Protein 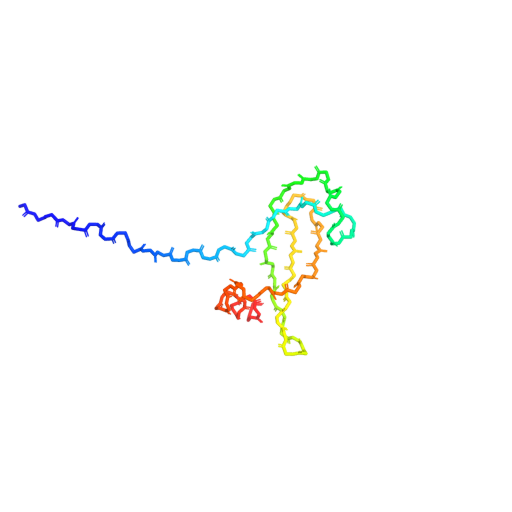AF-A0A420Z8L4-F1 (afdb_monomer_lite)

Structure (mmCIF, N/CA/C/O backbone):
data_AF-A0A420Z8L4-F1
#
_entry.id   AF-A0A420Z8L4-F1
#
loop_
_atom_site.group_PDB
_atom_site.id
_atom_site.type_symbol
_atom_site.label_atom_id
_atom_site.label_alt_id
_atom_site.label_comp_id
_atom_site.label_asym_id
_atom_site.label_entity_id
_atom_site.label_seq_id
_atom_site.pdbx_PDB_ins_code
_atom_site.Cartn_x
_atom_site.Cartn_y
_atom_site.Cartn_z
_atom_site.occupancy
_atom_site.B_iso_or_equiv
_atom_site.auth_seq_id
_atom_site.auth_comp_id
_atom_site.auth_asym_id
_atom_site.auth_atom_id
_atom_site.pdbx_PDB_model_num
ATOM 1 N N . MET A 1 1 ? -37.236 25.128 -23.015 1.00 41.06 1 MET A N 1
ATOM 2 C CA . MET A 1 1 ? -35.920 25.519 -22.461 1.00 41.06 1 MET A CA 1
ATOM 3 C C . MET A 1 1 ? -35.866 25.125 -20.990 1.00 41.06 1 MET A C 1
ATOM 5 O O . MET A 1 1 ? -36.464 25.813 -20.180 1.00 41.06 1 MET A O 1
ATOM 9 N N . ILE A 1 2 ? -35.203 24.023 -20.628 1.00 46.09 2 ILE A N 1
ATOM 10 C CA . ILE A 1 2 ? -34.918 23.707 -19.218 1.00 46.09 2 ILE A CA 1
ATOM 11 C C . ILE A 1 2 ? -33.406 23.547 -19.104 1.00 46.09 2 ILE A C 1
ATOM 13 O O . ILE A 1 2 ? -32.826 22.596 -19.628 1.00 46.09 2 ILE A O 1
ATOM 17 N N . ARG A 1 3 ? -32.767 24.539 -18.476 1.00 48.19 3 ARG A N 1
ATOM 18 C CA . ARG A 1 3 ? -31.344 24.539 -18.137 1.00 48.19 3 ARG A CA 1
ATOM 19 C C . ARG A 1 3 ? -31.117 23.435 -17.105 1.00 48.19 3 ARG A C 1
ATOM 21 O O . ARG A 1 3 ? -31.403 23.620 -15.926 1.00 48.19 3 ARG A O 1
ATOM 28 N N . ARG A 1 4 ? -30.647 22.267 -17.548 1.00 49.81 4 ARG A N 1
ATOM 29 C CA . ARG A 1 4 ? -30.143 21.232 -16.640 1.00 49.81 4 ARG A CA 1
ATOM 30 C C . ARG A 1 4 ? -28.870 21.779 -16.001 1.00 49.81 4 ARG A C 1
ATOM 32 O O . ARG A 1 4 ? -27.809 21.760 -16.614 1.00 49.81 4 ARG A O 1
ATOM 39 N N . ASN A 1 5 ? -29.017 22.319 -14.792 1.00 44.16 5 ASN A N 1
ATOM 40 C CA . ASN A 1 5 ? -27.916 22.639 -13.896 1.00 44.16 5 ASN A CA 1
ATOM 41 C C . ASN A 1 5 ? -27.092 21.367 -13.696 1.00 44.16 5 ASN A C 1
ATOM 43 O O . ASN A 1 5 ? -27.469 20.477 -12.934 1.00 44.16 5 ASN A O 1
ATOM 47 N N . PHE A 1 6 ? -25.982 21.278 -14.423 1.00 50.00 6 PHE A N 1
ATOM 48 C CA . PHE A 1 6 ? -24.968 20.253 -14.256 1.00 50.00 6 PHE A CA 1
ATOM 49 C C . PHE A 1 6 ? -24.202 20.593 -12.975 1.00 50.00 6 PHE A C 1
ATOM 51 O O . PHE A 1 6 ? -23.086 21.106 -13.002 1.00 50.00 6 PHE A O 1
ATOM 58 N N . VAL A 1 7 ? -24.841 20.376 -11.824 1.00 50.94 7 VAL A N 1
ATOM 59 C CA . VAL A 1 7 ? -24.126 20.307 -10.554 1.00 50.94 7 VAL A CA 1
ATOM 60 C C . VAL A 1 7 ? -23.253 19.068 -10.692 1.00 50.94 7 VAL A C 1
ATOM 62 O O . VAL A 1 7 ? -23.726 17.953 -10.482 1.00 50.94 7 VAL A O 1
ATOM 65 N N . ARG A 1 8 ? -22.006 19.246 -11.152 1.00 50.66 8 ARG A N 1
ATOM 66 C CA . ARG A 1 8 ? -20.966 18.223 -11.047 1.00 50.66 8 ARG A CA 1
ATOM 67 C C . ARG A 1 8 ? -20.943 17.844 -9.574 1.00 50.66 8 ARG A C 1
ATOM 69 O O . ARG A 1 8 ? -20.421 18.604 -8.759 1.00 50.66 8 ARG A O 1
ATOM 76 N N . LYS A 1 9 ? -21.576 16.721 -9.217 1.00 45.78 9 LYS A N 1
ATOM 77 C CA . LYS A 1 9 ? -21.336 16.102 -7.922 1.00 45.78 9 LYS A CA 1
ATOM 78 C C . LYS A 1 9 ? -19.822 15.973 -7.845 1.00 45.78 9 LYS A C 1
ATOM 80 O O . LYS A 1 9 ? -19.205 15.389 -8.731 1.00 45.78 9 LYS A O 1
ATOM 85 N N . LYS A 1 10 ? -19.237 16.620 -6.845 1.00 44.59 10 LYS A N 1
ATOM 86 C CA . LYS A 1 10 ? -17.888 16.335 -6.383 1.00 44.59 10 LYS A CA 1
ATOM 87 C C . LYS A 1 10 ? -17.954 14.879 -5.921 1.00 44.59 10 LYS A C 1
ATOM 89 O O . LYS A 1 10 ? -18.333 14.598 -4.793 1.00 44.59 10 LYS A O 1
ATOM 94 N N . GLU A 1 11 ? -17.795 13.944 -6.845 1.00 48.09 11 GLU A N 1
ATOM 95 C CA . GLU A 1 11 ? -17.468 12.582 -6.474 1.00 48.09 11 GLU A CA 1
ATOM 96 C C . GLU A 1 11 ? -16.043 12.695 -5.955 1.00 48.09 11 GLU A C 1
ATOM 98 O O . GLU A 1 11 ? -15.113 12.945 -6.723 1.00 48.09 11 GLU A O 1
ATOM 103 N N . ASP A 1 12 ? -15.904 12.671 -4.631 1.00 46.91 12 ASP A N 1
ATOM 104 C CA . ASP A 1 12 ? -14.628 12.543 -3.944 1.00 46.91 12 ASP A CA 1
ATOM 105 C C . ASP A 1 12 ? -14.023 11.197 -4.369 1.00 46.91 12 ASP A C 1
ATOM 107 O O . ASP A 1 12 ? -14.175 10.178 -3.701 1.00 46.91 12 ASP A O 1
ATOM 111 N N . PHE A 1 13 ? -13.413 11.165 -5.555 1.00 48.19 13 PHE A N 1
ATOM 112 C CA . PHE A 1 13 ? -12.658 10.031 -6.066 1.00 48.19 13 PHE A CA 1
ATOM 113 C C . PHE A 1 13 ? -11.375 9.969 -5.240 1.00 48.19 13 PHE A C 1
ATOM 115 O O . PHE A 1 13 ? -10.335 10.510 -5.621 1.00 48.19 13 PHE A O 1
ATOM 122 N N . VAL A 1 14 ? -11.464 9.394 -4.041 1.00 61.59 14 VAL A N 1
ATOM 123 C CA . VAL A 1 14 ? -10.292 9.229 -3.189 1.00 61.59 14 VAL A CA 1
ATOM 124 C C . VAL A 1 14 ? -9.514 8.033 -3.713 1.00 61.59 14 VAL A C 1
ATOM 126 O O . VAL A 1 14 ? -9.825 6.874 -3.453 1.00 61.59 14 VAL A O 1
ATOM 129 N N . CYS A 1 15 ? -8.535 8.339 -4.555 1.00 73.38 15 CYS A N 1
ATOM 130 C CA . CYS A 1 15 ? -7.694 7.349 -5.193 1.00 73.38 15 CYS A CA 1
ATOM 131 C C . CYS A 1 15 ? -6.623 6.881 -4.200 1.00 73.38 15 CYS A C 1
ATOM 133 O O . CYS A 1 15 ? -5.771 7.667 -3.798 1.00 73.38 15 CYS A O 1
ATOM 135 N N . LEU A 1 16 ? -6.657 5.601 -3.818 1.00 84.12 16 LEU A N 1
ATOM 136 C CA . LEU A 1 16 ? -5.586 4.969 -3.038 1.00 84.12 16 LEU A CA 1
ATOM 137 C C . LEU A 1 16 ? -4.378 4.585 -3.908 1.00 84.12 16 LEU A C 1
ATOM 139 O O . LEU A 1 16 ? -3.401 4.072 -3.385 1.00 84.12 16 LEU A O 1
ATOM 143 N N . TRP A 1 17 ? -4.423 4.787 -5.227 1.00 86.75 17 TRP A N 1
ATOM 144 C CA . TRP A 1 17 ? -3.314 4.400 -6.096 1.00 86.75 17 TRP A CA 1
ATOM 145 C C . TRP A 1 17 ? -2.069 5.238 -5.825 1.00 86.75 17 TRP A C 1
ATOM 147 O O . TRP A 1 17 ? -2.126 6.461 -5.702 1.00 86.75 17 TRP A O 1
ATOM 157 N N . GLY A 1 18 ? -0.933 4.553 -5.776 1.00 84.50 18 GLY A N 1
ATOM 158 C CA . GLY A 1 18 ? 0.378 5.162 -5.630 1.00 84.50 18 GLY A CA 1
ATOM 159 C C . GLY A 1 18 ? 1.177 5.147 -6.929 1.00 84.50 18 GLY A C 1
ATOM 160 O O . GLY A 1 18 ? 0.739 4.652 -7.971 1.00 84.50 18 GLY A O 1
ATOM 161 N N . ARG A 1 19 ? 2.410 5.640 -6.831 1.00 85.69 19 ARG A N 1
ATOM 162 C CA . ARG A 1 19 ? 3.446 5.481 -7.851 1.00 85.69 19 ARG A CA 1
ATOM 163 C C . ARG A 1 19 ? 4.591 4.663 -7.270 1.00 85.69 19 ARG A C 1
ATOM 165 O O . ARG A 1 19 ? 5.004 4.908 -6.139 1.00 85.69 19 ARG A O 1
ATOM 172 N N . HIS A 1 20 ? 5.112 3.721 -8.042 1.00 85.69 20 HIS A N 1
ATOM 173 C CA . HIS A 1 20 ? 6.247 2.902 -7.652 1.00 85.69 20 HIS A CA 1
ATOM 174 C C . HIS A 1 20 ? 7.542 3.704 -7.770 1.00 85.69 20 HIS A C 1
ATOM 176 O O . HIS A 1 20 ? 8.175 3.733 -8.820 1.00 85.69 20 HIS A O 1
ATOM 182 N N . ILE A 1 21 ? 7.886 4.396 -6.689 1.00 82.94 21 ILE A N 1
ATOM 183 C CA . ILE A 1 21 ? 9.131 5.162 -6.569 1.00 82.94 21 ILE A CA 1
ATOM 184 C C . ILE A 1 21 ? 10.171 4.450 -5.700 1.00 82.94 21 ILE A C 1
ATOM 186 O O . ILE A 1 21 ? 11.348 4.762 -5.814 1.00 82.94 21 ILE A O 1
ATOM 190 N N . ASP A 1 22 ? 9.754 3.495 -4.868 1.00 80.19 22 ASP A N 1
ATOM 191 C CA . ASP A 1 22 ? 10.623 2.769 -3.938 1.00 80.19 22 ASP A CA 1
ATOM 192 C C . ASP A 1 22 ? 11.199 1.504 -4.581 1.00 80.19 22 ASP A C 1
ATOM 194 O O . ASP A 1 22 ? 10.447 0.682 -5.093 1.00 80.19 22 ASP A O 1
ATOM 198 N N . GLY A 1 23 ? 12.520 1.361 -4.565 1.00 79.69 23 GLY A N 1
ATOM 199 C CA . GLY A 1 23 ? 13.291 0.255 -5.110 1.00 79.69 23 GLY A CA 1
ATOM 200 C C . GLY A 1 23 ? 13.079 -1.023 -4.310 1.00 79.69 23 GLY A C 1
ATOM 201 O O . GLY A 1 23 ? 12.126 -1.755 -4.558 1.00 79.69 23 GLY A O 1
ATOM 202 N N . ASP A 1 24 ? 13.980 -1.357 -3.393 1.00 79.62 24 ASP A N 1
ATOM 203 C CA . ASP A 1 24 ? 13.901 -2.592 -2.593 1.00 79.62 24 ASP A CA 1
ATOM 204 C C . ASP A 1 24 ? 13.348 -2.350 -1.189 1.00 79.62 24 ASP A C 1
ATOM 206 O O . ASP A 1 24 ? 12.773 -3.257 -0.579 1.00 79.62 24 ASP A O 1
ATOM 210 N N . ILE A 1 25 ? 13.480 -1.123 -0.683 1.00 77.00 25 ILE A N 1
ATOM 211 C CA . ILE A 1 25 ? 13.065 -0.749 0.666 1.00 77.00 25 ILE A CA 1
ATOM 212 C C . ILE A 1 25 ? 12.060 0.402 0.572 1.00 77.00 25 ILE A C 1
ATOM 214 O O . ILE A 1 25 ? 12.347 1.408 -0.074 1.00 77.00 25 ILE A O 1
ATOM 218 N N . PRO A 1 26 ? 10.905 0.326 1.260 1.00 76.25 26 PRO A N 1
ATOM 219 C CA . PRO A 1 26 ? 9.980 1.453 1.331 1.00 76.25 26 PRO A CA 1
ATOM 220 C C . PRO A 1 26 ? 10.689 2.738 1.785 1.00 76.25 26 PRO A C 1
ATOM 222 O O . PRO A 1 26 ? 11.249 2.785 2.883 1.00 76.25 26 PRO A O 1
ATOM 225 N N . GLY A 1 27 ? 10.634 3.788 0.967 1.00 77.50 27 GLY A N 1
ATOM 226 C CA . GLY A 1 27 ? 11.243 5.089 1.229 1.00 77.50 27 GLY A CA 1
ATOM 227 C C . GLY A 1 27 ? 12.655 5.301 0.674 1.00 77.50 27 GLY A C 1
ATOM 228 O O . GLY A 1 27 ? 13.170 6.407 0.843 1.00 77.50 27 GLY A O 1
ATOM 229 N N . ASP A 1 28 ? 13.280 4.315 0.020 1.00 80.75 28 ASP A N 1
ATOM 230 C CA . ASP A 1 28 ? 14.603 4.484 -0.607 1.00 80.75 28 ASP A CA 1
ATOM 231 C C . ASP A 1 28 ? 14.565 5.392 -1.855 1.00 80.75 28 ASP A C 1
ATOM 233 O O . ASP A 1 28 ? 15.565 6.026 -2.187 1.00 80.75 28 ASP A O 1
ATOM 237 N N . ARG A 1 29 ? 13.396 5.521 -2.497 1.00 79.56 29 ARG A N 1
ATOM 238 C CA . ARG A 1 29 ? 13.174 6.248 -3.756 1.00 79.56 29 ARG A CA 1
ATOM 239 C C . ARG A 1 29 ? 14.097 5.820 -4.907 1.00 79.56 29 ARG A C 1
ATOM 241 O O . ARG A 1 29 ? 14.466 6.654 -5.734 1.00 79.56 29 ARG A O 1
ATOM 248 N N . LEU A 1 30 ? 14.469 4.541 -4.952 1.00 85.31 30 LEU A N 1
ATOM 249 C CA . LEU A 1 30 ? 15.383 3.975 -5.954 1.00 85.31 30 LEU A CA 1
ATOM 250 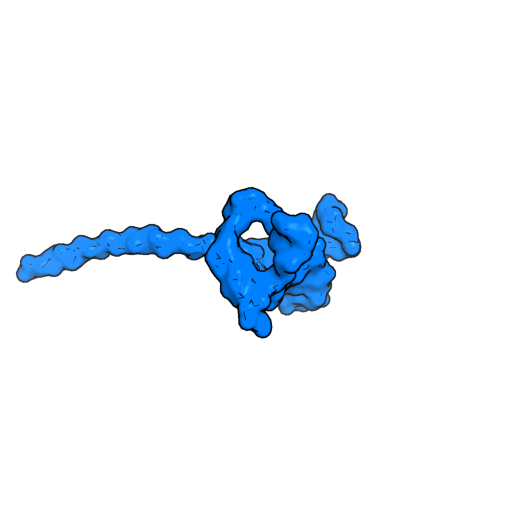C C . LEU A 1 30 ? 14.679 3.117 -7.022 1.00 85.31 30 LEU A C 1
ATOM 252 O O . LEU A 1 30 ? 15.335 2.333 -7.700 1.00 85.31 30 LEU A O 1
ATOM 256 N N . ALA A 1 31 ? 13.353 3.205 -7.183 1.00 81.00 31 ALA A N 1
ATOM 257 C CA . ALA A 1 31 ? 12.675 2.432 -8.225 1.00 81.00 31 ALA A CA 1
ATOM 258 C C . ALA A 1 31 ? 12.956 2.989 -9.624 1.00 81.00 31 ALA A C 1
ATOM 260 O O . ALA A 1 31 ? 12.549 4.104 -9.947 1.00 81.00 31 ALA A O 1
ATOM 261 N N . ASP A 1 32 ? 13.489 2.138 -10.499 1.00 79.62 32 ASP A N 1
ATOM 262 C CA . ASP A 1 32 ? 13.635 2.440 -11.930 1.00 79.62 32 ASP A CA 1
ATOM 263 C C . ASP A 1 32 ? 12.308 2.354 -12.708 1.00 79.62 32 ASP A C 1
ATOM 265 O O . ASP A 1 32 ? 12.191 2.853 -13.823 1.00 79.62 32 ASP A O 1
ATOM 269 N N . CYS A 1 33 ? 11.294 1.700 -12.133 1.00 83.31 33 CYS A N 1
ATOM 270 C CA . CYS A 1 33 ? 10.024 1.416 -12.800 1.00 83.31 33 CYS A CA 1
ATOM 271 C C . CYS A 1 33 ? 9.128 2.660 -12.910 1.00 83.31 33 CYS A C 1
ATOM 273 O O . CYS A 1 33 ? 8.634 2.980 -13.986 1.00 83.31 33 CYS A O 1
ATOM 275 N N . GLY A 1 34 ? 8.874 3.371 -11.804 1.00 82.81 34 GLY A N 1
ATOM 276 C CA . GLY A 1 34 ? 8.000 4.549 -11.819 1.00 82.81 34 GLY A CA 1
ATOM 277 C C . GLY A 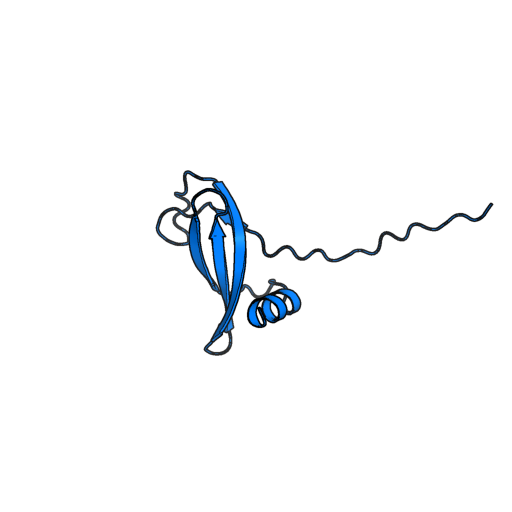1 34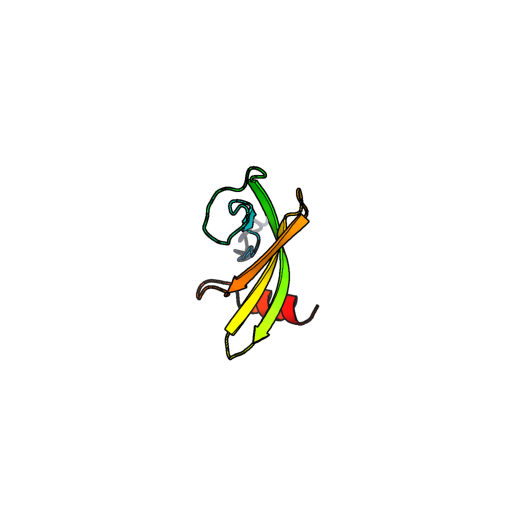 ? 6.522 4.264 -12.129 1.00 82.81 34 GLY A C 1
ATOM 278 O O . GLY A 1 34 ? 5.752 5.225 -12.223 1.00 82.81 34 GLY A O 1
ATOM 279 N N . GLY A 1 35 ? 6.134 2.996 -12.293 1.00 87.06 35 GLY A N 1
ATOM 280 C CA . GLY A 1 35 ? 4.804 2.570 -12.723 1.00 87.06 35 GLY A CA 1
ATOM 281 C C . GLY A 1 35 ? 3.708 2.772 -11.677 1.00 87.06 35 GLY A C 1
ATOM 282 O O . GLY A 1 35 ? 3.965 3.086 -10.510 1.00 87.06 35 GLY A O 1
ATOM 283 N N . ALA A 1 36 ? 2.456 2.579 -12.087 1.00 87.69 36 ALA A N 1
ATOM 284 C CA . ALA A 1 36 ? 1.311 2.712 -11.191 1.00 87.69 36 ALA A CA 1
ATOM 285 C C . ALA A 1 36 ? 1.300 1.605 -10.121 1.00 87.69 36 ALA A C 1
ATOM 287 O O . ALA A 1 36 ? 1.637 0.446 -10.383 1.00 87.69 36 ALA A O 1
ATOM 288 N N . MET A 1 37 ? 0.927 1.970 -8.898 1.00 90.38 37 MET A N 1
ATOM 289 C CA . MET A 1 37 ? 0.919 1.071 -7.752 1.00 90.38 37 MET A CA 1
ATOM 290 C C . MET A 1 37 ? -0.515 0.882 -7.255 1.00 90.38 37 MET A C 1
ATOM 292 O O . MET A 1 37 ? -1.113 1.782 -6.665 1.00 90.38 37 MET A O 1
ATOM 296 N N . GLU A 1 38 ? -1.061 -0.300 -7.525 1.00 91.31 38 GLU A N 1
ATOM 297 C CA . GLU A 1 38 ? -2.447 -0.659 -7.253 1.00 91.31 38 GLU A CA 1
ATOM 298 C C . GLU A 1 38 ? -2.620 -1.127 -5.797 1.00 91.31 38 GLU A C 1
ATOM 300 O O . GLU A 1 38 ? -1.840 -1.961 -5.322 1.00 91.31 38 GLU A O 1
ATOM 305 N N . PRO A 1 39 ? -3.637 -0.631 -5.073 1.00 92.12 39 PRO A N 1
ATOM 306 C CA . PRO A 1 39 ? -4.007 -1.142 -3.760 1.00 92.12 39 PRO A CA 1
ATOM 307 C C . PRO A 1 39 ? -4.786 -2.457 -3.912 1.00 92.12 39 PRO A C 1
ATOM 309 O O . PRO A 1 39 ? -5.986 -2.460 -4.175 1.00 92.12 39 PRO A O 1
ATOM 312 N N . ILE A 1 40 ? -4.111 -3.586 -3.719 1.0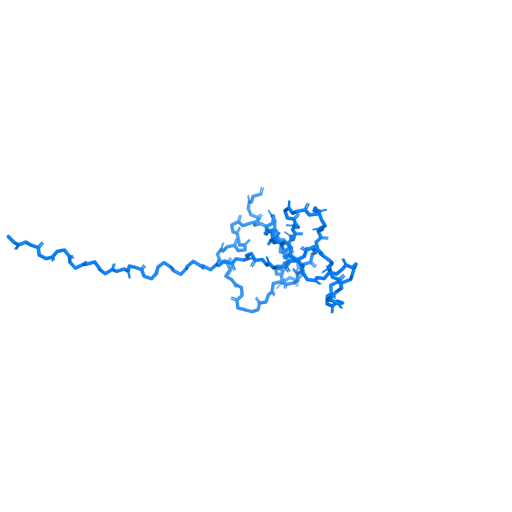0 92.69 40 ILE A N 1
ATOM 313 C CA . ILE A 1 40 ? -4.696 -4.920 -3.922 1.00 92.69 40 ILE A CA 1
ATOM 314 C C . ILE A 1 40 ? -5.582 -5.329 -2.745 1.00 92.69 40 ILE A C 1
ATOM 316 O O . ILE A 1 40 ? -6.642 -5.922 -2.929 1.00 92.69 40 ILE A O 1
ATOM 320 N N . LYS A 1 41 ? -5.134 -5.051 -1.518 1.00 92.94 41 LYS A N 1
ATOM 321 C CA . LYS A 1 41 ? -5.827 -5.479 -0.299 1.00 92.94 41 LYS A CA 1
ATOM 322 C C . LYS A 1 41 ? -5.536 -4.542 0.855 1.00 92.94 41 LYS A C 1
ATOM 324 O O . LYS A 1 41 ? -4.434 -4.012 0.960 1.00 92.94 41 LYS A O 1
ATOM 329 N N . ALA A 1 42 ? -6.488 -4.397 1.768 1.00 93.44 42 ALA A N 1
ATOM 330 C CA . ALA A 1 42 ? -6.244 -3.777 3.061 1.00 93.44 42 ALA A CA 1
ATOM 331 C C . ALA A 1 42 ? -6.389 -4.811 4.183 1.00 93.44 42 ALA A C 1
ATOM 333 O O . ALA A 1 42 ? -7.225 -5.707 4.127 1.00 93.44 42 ALA A O 1
ATOM 334 N N . VAL A 1 43 ? -5.571 -4.690 5.221 1.00 93.25 43 VAL A N 1
ATOM 335 C CA . VAL A 1 43 ? -5.649 -5.509 6.431 1.00 93.25 43 VAL A CA 1
ATOM 336 C C . VAL A 1 43 ? -5.726 -4.596 7.643 1.00 93.25 43 VAL A C 1
ATOM 338 O O . VAL A 1 43 ? -5.034 -3.579 7.713 1.00 93.25 43 VAL A O 1
ATOM 341 N N . TYR A 1 44 ? -6.592 -4.934 8.593 1.00 92.00 44 TYR A N 1
ATOM 342 C CA . TYR A 1 44 ? -6.700 -4.212 9.854 1.00 92.00 44 TYR A CA 1
ATOM 343 C C . TYR A 1 44 ? -6.044 -5.032 10.960 1.00 92.00 44 TYR A C 1
ATOM 345 O O . TYR A 1 44 ? -6.560 -6.069 11.364 1.00 92.00 44 TYR A O 1
ATOM 353 N N . GLU A 1 45 ? -4.898 -4.565 11.450 1.00 88.69 45 GLU A N 1
ATOM 354 C CA . GLU A 1 45 ? -4.109 -5.264 12.461 1.00 88.69 45 GLU A CA 1
ATOM 355 C C . GLU A 1 45 ? -3.606 -4.276 13.513 1.00 88.69 45 GLU A C 1
ATOM 357 O O . GLU A 1 45 ? -3.179 -3.165 13.194 1.00 88.69 45 GLU A O 1
ATOM 362 N N . LYS A 1 46 ? -3.617 -4.681 14.789 1.00 87.25 46 LYS A N 1
ATOM 363 C CA . LYS A 1 46 ? -3.092 -3.871 15.909 1.00 87.25 46 LYS A CA 1
ATOM 364 C C . LYS A 1 46 ? -3.661 -2.438 15.944 1.00 87.25 46 LYS A C 1
ATOM 366 O O . LYS A 1 46 ? -2.945 -1.480 16.232 1.00 87.25 46 LYS A O 1
ATOM 371 N N . GLY A 1 47 ? -4.945 -2.290 15.611 1.00 87.94 47 GLY A N 1
ATOM 372 C CA . GLY A 1 47 ? -5.649 -1.004 15.630 1.00 87.94 47 GLY A CA 1
ATOM 373 C C . GLY A 1 47 ? -5.327 -0.065 14.462 1.00 87.94 47 GLY A C 1
ATOM 374 O O . GLY A 1 47 ? -5.604 1.130 14.553 1.00 87.94 47 GLY A O 1
ATOM 375 N N . ARG A 1 48 ? -4.688 -0.553 13.388 1.00 89.81 48 ARG A N 1
ATOM 376 C CA . ARG A 1 48 ? -4.307 0.261 12.225 1.00 89.81 48 ARG A CA 1
ATOM 377 C C . ARG A 1 48 ? -4.569 -0.490 10.924 1.00 89.81 48 ARG A C 1
ATOM 379 O O . ARG A 1 48 ? -4.388 -1.702 10.855 1.00 89.81 48 ARG A O 1
ATOM 386 N N . PHE A 1 49 ? -4.948 0.246 9.882 1.00 91.81 49 PHE A N 1
ATOM 387 C CA . PHE A 1 49 ? -5.001 -0.300 8.529 1.00 91.81 49 PHE A CA 1
ATOM 388 C C . PHE A 1 49 ? -3.600 -0.354 7.919 1.00 91.81 49 PHE A C 1
ATOM 390 O O . PHE A 1 49 ? -2.779 0.551 8.102 1.00 91.81 49 PHE A O 1
ATOM 397 N N . ARG A 1 50 ? -3.338 -1.421 7.175 1.00 93.19 50 ARG A N 1
ATOM 398 C CA . ARG A 1 50 ? -2.203 -1.553 6.268 1.00 93.19 50 ARG A CA 1
ATOM 399 C C . ARG A 1 50 ? -2.729 -1.921 4.894 1.00 93.19 50 ARG A C 1
ATOM 401 O O . ARG A 1 50 ? -3.690 -2.675 4.794 1.00 93.19 50 ARG A O 1
ATOM 408 N N . ILE A 1 51 ? -2.102 -1.393 3.860 1.00 92.38 51 ILE A N 1
ATOM 409 C CA . ILE A 1 51 ? -2.501 -1.574 2.472 1.00 92.38 51 ILE A CA 1
ATOM 410 C C . ILE A 1 51 ? -1.383 -2.345 1.790 1.00 92.38 51 ILE A C 1
ATOM 412 O O . ILE A 1 51 ? -0.217 -1.952 1.865 1.00 92.38 51 ILE A O 1
ATOM 416 N N . PHE A 1 52 ? -1.737 -3.466 1.177 1.00 93.00 52 PHE A N 1
ATOM 417 C CA . PHE A 1 52 ? -0.858 -4.190 0.285 1.00 93.00 52 PHE A CA 1
ATOM 418 C C . PHE A 1 52 ? -0.976 -3.579 -1.104 1.00 93.00 52 PHE A C 1
ATOM 420 O O . PHE A 1 52 ? -2.024 -3.644 -1.750 1.00 93.00 52 PHE A O 1
ATOM 427 N N . TYR A 1 53 ? 0.120 -2.980 -1.529 1.00 91.75 53 TYR A N 1
ATOM 428 C CA . TYR A 1 53 ? 0.278 -2.370 -2.826 1.00 91.75 53 TYR A CA 1
ATOM 429 C C . TYR A 1 53 ? 1.043 -3.296 -3.756 1.00 91.75 53 TYR A C 1
ATOM 431 O O . TYR A 1 53 ? 1.983 -3.954 -3.314 1.00 91.75 53 TYR A O 1
ATOM 439 N N . LYS A 1 54 ? 0.687 -3.309 -5.041 1.00 91.81 54 LYS A N 1
ATOM 440 C CA . LYS A 1 54 ? 1.429 -4.023 -6.081 1.00 91.81 54 LYS A CA 1
ATOM 441 C C . LYS A 1 54 ? 1.620 -3.124 -7.295 1.00 91.81 54 LYS A C 1
ATOM 443 O O . LYS A 1 54 ? 0.669 -2.530 -7.792 1.00 91.81 54 LYS A O 1
ATOM 448 N N . CYS A 1 55 ? 2.852 -3.013 -7.774 1.00 92.38 55 CYS A N 1
ATOM 449 C CA . CYS A 1 55 ? 3.126 -2.326 -9.025 1.00 92.38 55 CYS A CA 1
ATOM 450 C C . CYS A 1 55 ? 2.549 -3.136 -10.191 1.00 92.38 55 CYS A C 1
ATOM 452 O O . CYS A 1 55 ? 2.840 -4.327 -10.318 1.00 92.38 55 CYS A O 1
ATOM 454 N N . VAL A 1 56 ? 1.759 -2.490 -11.047 1.00 90.06 56 VAL A N 1
ATOM 455 C CA . VAL A 1 56 ? 1.149 -3.152 -12.211 1.00 90.06 56 VAL A CA 1
ATOM 456 C C . VAL A 1 56 ? 2.160 -3.431 -13.326 1.00 90.06 56 VAL A C 1
ATOM 458 O O . VAL A 1 56 ? 1.917 -4.294 -14.159 1.00 90.06 56 VAL A O 1
ATOM 461 N N . GLU A 1 57 ? 3.303 -2.740 -13.323 1.00 87.62 57 GLU A N 1
ATOM 462 C CA . GLU A 1 57 ? 4.333 -2.882 -14.358 1.00 87.62 57 GLU A CA 1
ATOM 463 C C . GLU A 1 57 ? 5.405 -3.912 -13.989 1.00 87.62 57 GLU A C 1
ATOM 465 O O . GLU A 1 57 ? 5.658 -4.836 -14.755 1.00 87.62 57 GLU A O 1
ATOM 470 N N . CYS A 1 58 ? 6.022 -3.802 -12.806 1.00 88.88 58 CYS A N 1
ATOM 471 C CA . CYS A 1 58 ? 7.089 -4.727 -12.395 1.00 88.88 58 CYS A CA 1
ATOM 472 C C . CYS A 1 58 ? 6.644 -5.799 -11.388 1.00 88.88 58 CYS A C 1
ATOM 474 O O . CYS A 1 58 ? 7.433 -6.665 -11.018 1.00 88.88 58 CYS A O 1
ATOM 476 N N . GLY A 1 59 ? 5.407 -5.734 -10.887 1.00 88.38 59 GLY A N 1
ATOM 477 C CA . GLY A 1 59 ? 4.860 -6.722 -9.955 1.00 88.38 59 GLY A CA 1
ATOM 478 C C . GLY A 1 59 ? 5.363 -6.632 -8.511 1.00 88.38 59 GLY A C 1
ATOM 479 O O . GLY A 1 59 ? 4.862 -7.383 -7.671 1.00 88.38 59 GLY A O 1
ATOM 480 N N . LYS A 1 60 ? 6.307 -5.732 -8.196 1.00 88.62 60 LYS A N 1
ATOM 481 C CA . LYS A 1 60 ? 6.833 -5.549 -6.834 1.00 88.62 60 LYS A CA 1
ATOM 482 C C . LYS A 1 60 ? 5.724 -5.086 -5.887 1.00 88.62 60 LYS A C 1
ATOM 484 O O . LYS A 1 60 ? 4.890 -4.261 -6.265 1.00 88.62 60 LYS A O 1
ATOM 489 N N . GLY A 1 61 ? 5.700 -5.641 -4.675 1.00 90.25 61 GLY A N 1
ATOM 490 C CA . GLY A 1 61 ? 4.637 -5.391 -3.710 1.00 90.25 61 GLY A CA 1
ATOM 491 C C . GLY A 1 61 ? 5.141 -5.008 -2.327 1.00 90.25 61 GLY A C 1
ATOM 492 O O . GLY A 1 61 ? 6.125 -5.560 -1.841 1.00 90.25 61 GLY A O 1
ATOM 493 N N . PHE A 1 62 ? 4.431 -4.081 -1.687 1.00 89.00 62 PHE A N 1
ATOM 494 C CA . PHE A 1 62 ? 4.790 -3.529 -0.385 1.00 89.00 62 PHE A CA 1
ATOM 495 C C . PHE A 1 62 ? 3.580 -3.440 0.535 1.00 89.00 62 PHE A C 1
ATOM 497 O O . PHE A 1 62 ? 2.468 -3.132 0.108 1.00 89.00 62 PHE A O 1
ATOM 504 N N . LEU A 1 63 ? 3.814 -3.665 1.828 1.00 90.69 63 LEU A N 1
ATOM 505 C CA . LEU A 1 63 ? 2.814 -3.458 2.866 1.00 90.69 63 LEU A CA 1
ATOM 506 C C . LEU A 1 63 ? 3.056 -2.110 3.547 1.00 90.69 63 LEU A C 1
ATOM 508 O O . LEU A 1 63 ? 3.988 -1.954 4.338 1.00 90.69 63 LEU A O 1
ATOM 512 N N . VAL A 1 64 ? 2.191 -1.142 3.264 1.00 88.75 64 VAL A N 1
ATOM 513 C CA . VAL A 1 64 ? 2.323 0.236 3.750 1.00 88.75 64 VAL A CA 1
ATOM 514 C C . VAL A 1 64 ? 1.265 0.512 4.814 1.00 88.75 64 VAL A C 1
ATOM 516 O O . VAL A 1 64 ? 0.138 0.027 4.738 1.00 88.75 64 VAL A O 1
ATOM 519 N N . LYS A 1 65 ? 1.615 1.274 5.854 1.00 90.56 65 LYS A N 1
ATOM 520 C CA . LYS A 1 65 ? 0.638 1.713 6.864 1.00 90.56 65 LYS A CA 1
ATOM 521 C C . LYS A 1 65 ? -0.277 2.763 6.241 1.00 90.56 65 LYS A C 1
ATOM 523 O O . LYS A 1 65 ? 0.234 3.720 5.670 1.00 90.56 65 LYS A O 1
ATOM 528 N N . ALA A 1 66 ? -1.587 2.620 6.424 1.00 89.44 66 ALA A N 1
ATOM 529 C CA . ALA A 1 66 ? -2.520 3.654 6.006 1.00 89.44 66 ALA A CA 1
ATOM 530 C C . ALA A 1 66 ? -2.238 4.961 6.771 1.00 89.44 66 ALA A C 1
ATOM 532 O O . ALA A 1 66 ? -2.071 4.962 7.999 1.00 89.44 66 ALA A O 1
ATOM 533 N N . GLY A 1 67 ? -2.155 6.064 6.038 1.00 85.06 67 GLY A N 1
ATOM 534 C CA . GLY A 1 67 ? -2.078 7.416 6.557 1.00 85.06 67 GLY A CA 1
ATOM 535 C C . GLY A 1 67 ? -3.400 7.865 7.180 1.00 85.06 67 GLY A C 1
ATOM 536 O O . GLY A 1 67 ? -4.463 7.287 6.969 1.00 85.06 67 GLY A O 1
ATOM 537 N N . LYS A 1 68 ? -3.347 8.948 7.963 1.00 80.69 68 LYS A N 1
ATOM 538 C CA . LYS A 1 68 ? -4.553 9.534 8.581 1.00 80.69 68 LYS A CA 1
ATOM 539 C C . LYS A 1 68 ? -5.525 10.123 7.551 1.00 80.69 68 LYS A C 1
ATOM 541 O O . LYS A 1 68 ? -6.704 10.250 7.862 1.00 80.69 68 LYS A O 1
ATOM 546 N N . SER A 1 69 ? -5.012 10.489 6.378 1.00 81.62 69 SER A N 1
ATOM 547 C CA . SER A 1 69 ? -5.773 11.088 5.279 1.00 81.62 69 SER A CA 1
ATOM 548 C C . SER A 1 69 ? -6.288 10.063 4.266 1.00 81.62 69 SER A C 1
ATOM 550 O O . SER A 1 69 ? -6.989 10.458 3.340 1.00 81.62 69 SER A O 1
ATOM 552 N N . ASP A 1 70 ? -5.952 8.776 4.420 1.00 83.75 70 ASP A N 1
ATOM 553 C CA . ASP A 1 70 ? -6.463 7.732 3.531 1.00 83.75 70 ASP A CA 1
ATOM 554 C C . ASP A 1 70 ? -7.964 7.528 3.757 1.00 83.75 70 ASP A C 1
ATOM 556 O O . ASP A 1 70 ? -8.451 7.537 4.897 1.00 83.75 70 ASP A O 1
ATOM 560 N N . ASP A 1 71 ? -8.709 7.313 2.672 1.00 86.12 71 ASP A N 1
ATOM 561 C CA . ASP A 1 71 ? -10.151 7.107 2.761 1.00 86.12 71 ASP A CA 1
ATOM 562 C C . ASP A 1 71 ? -10.470 5.780 3.454 1.00 86.12 71 ASP A C 1
ATOM 564 O O . ASP A 1 71 ? -10.246 4.683 2.936 1.00 86.12 71 ASP A O 1
ATOM 568 N N . ARG A 1 72 ? -11.058 5.878 4.647 1.00 85.25 72 ARG A N 1
ATOM 569 C CA . ARG A 1 72 ? -11.426 4.700 5.435 1.00 85.25 72 ARG A CA 1
ATOM 570 C C . ARG A 1 72 ? -12.480 3.818 4.772 1.00 85.25 72 ARG A C 1
ATOM 572 O O . ARG A 1 72 ? -12.482 2.620 5.040 1.00 85.25 72 ARG A O 1
ATOM 579 N N . LYS A 1 73 ? -13.381 4.364 3.955 1.00 87.25 73 LYS A N 1
ATOM 580 C CA . LYS A 1 73 ? -14.390 3.571 3.236 1.00 87.25 73 LYS A CA 1
ATOM 581 C C . LYS A 1 73 ? -13.716 2.670 2.209 1.00 87.25 73 LYS A C 1
ATOM 583 O O . LYS A 1 73 ? -14.030 1.482 2.155 1.00 87.25 73 LYS A O 1
ATOM 588 N N . GLU A 1 74 ? -12.752 3.210 1.470 1.00 87.00 74 GLU A N 1
ATOM 589 C CA . GLU A 1 74 ? -11.962 2.465 0.486 1.00 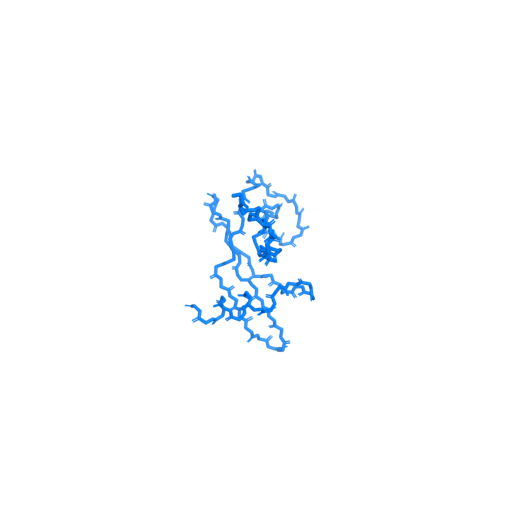87.00 74 GLU A CA 1
ATOM 590 C C . GLU A 1 74 ? -11.142 1.356 1.156 1.00 87.00 74 GLU A C 1
ATOM 592 O O . GLU A 1 74 ? -11.161 0.210 0.707 1.00 87.00 74 GLU A O 1
ATOM 597 N N . LEU A 1 75 ? -10.507 1.660 2.294 1.00 89.06 75 LEU A N 1
ATOM 598 C CA . LEU A 1 75 ? -9.775 0.674 3.095 1.00 89.06 75 LEU A CA 1
ATOM 599 C C . LEU A 1 75 ? -10.673 -0.468 3.575 1.00 89.06 75 LEU A C 1
ATOM 601 O O . LEU A 1 75 ? -10.304 -1.635 3.471 1.00 89.06 75 LEU A O 1
ATOM 605 N N . VAL A 1 76 ? -11.867 -0.155 4.081 1.00 89.38 76 VAL A N 1
ATOM 606 C CA . VAL A 1 76 ? -12.827 -1.183 4.510 1.00 89.38 76 VAL A CA 1
ATOM 607 C C . VAL A 1 76 ? -13.312 -2.012 3.321 1.00 89.38 76 VAL A C 1
ATOM 609 O O . VAL A 1 76 ? -13.470 -3.223 3.466 1.00 89.38 76 VAL A O 1
ATOM 612 N N . ARG A 1 77 ? -13.518 -1.403 2.146 1.00 89.31 77 ARG A N 1
ATOM 613 C CA . ARG A 1 77 ? -13.874 -2.147 0.930 1.00 89.31 77 ARG A CA 1
ATOM 614 C C . ARG A 1 77 ? -12.764 -3.123 0.538 1.00 89.31 77 ARG A C 1
ATOM 616 O O . ARG A 1 77 ? -13.050 -4.296 0.333 1.00 89.31 77 ARG A O 1
ATOM 623 N N . LEU A 1 78 ? -11.515 -2.662 0.497 1.00 89.69 78 LEU A N 1
ATOM 624 C CA . LEU A 1 78 ? -10.349 -3.492 0.174 1.00 89.69 78 LEU A CA 1
ATOM 625 C C . LEU A 1 78 ? -10.064 -4.584 1.210 1.00 89.69 78 LEU A C 1
ATOM 627 O O . LEU A 1 78 ? -9.420 -5.573 0.885 1.00 89.69 78 LEU A O 1
ATOM 631 N N . ALA A 1 79 ? -10.506 -4.410 2.456 1.00 88.94 79 ALA A N 1
ATOM 632 C CA . ALA A 1 79 ? -10.366 -5.426 3.497 1.00 88.94 79 ALA A CA 1
ATOM 633 C C . ALA A 1 79 ? -11.439 -6.522 3.435 1.00 88.94 79 ALA A C 1
ATOM 635 O O . ALA A 1 79 ? -11.270 -7.576 4.044 1.00 88.94 79 ALA A O 1
ATOM 636 N N . ARG A 1 80 ? -12.549 -6.263 2.737 1.00 84.62 80 ARG A N 1
ATOM 637 C CA . ARG A 1 80 ? -13.662 -7.207 2.552 1.00 84.62 80 ARG A CA 1
ATOM 638 C C . ARG A 1 80 ? -13.532 -8.065 1.291 1.00 84.62 80 ARG A C 1
ATOM 640 O O . ARG A 1 80 ? -14.330 -8.986 1.140 1.00 84.62 80 ARG A O 1
ATOM 647 N N . ASN A 1 81 ? -12.587 -7.730 0.414 1.00 61.09 81 ASN A N 1
ATOM 648 C CA . ASN A 1 81 ? -12.279 -8.440 -0.828 1.00 61.09 81 ASN A CA 1
ATOM 649 C C . ASN A 1 81 ? -11.240 -9.546 -0.578 1.00 61.09 81 ASN A C 1
ATOM 651 O O . ASN A 1 81 ? -11.371 -10.617 -1.200 1.00 61.09 81 ASN A O 1
#

pLDDT: mean 79.82, std 15.43, range [41.06, 93.44]

Foldseek 3Di:
DDPPPPPPPPPVPQDPKDFPQDDPDPPPSPDPPRAIKDFQAWDQDPNFIWTWIAGPGPRDIDTGTDDPPHDPVVRVVRHVD

Sequence (81 aa):
MIRRNFVRKKEDFVCLWGRHIDGDIPGDRLADCGGAMEPIKAVYEKGRFRIFYKCVECGKGFLVKAGKSDDRKELVRLARN

Secondary structure (DSSP, 8-state):
-----------------EE---SSSTT----S---EEEEEEEEEETTEEEEEEEETTT--EEEEEPPTTS-HHHHHHHHH-

Radius of gyration: 16.54 Å; chains: 1; bounding box: 51×34×38 Å